Protein AF-A0A7G2N6Y0-F1 (afdb_monomer_lite)

Foldseek 3Di:
DAQFFWWKWKAFPVRHTPDGGFTAHPNNDTDDDPDDFGKMWIATPDGDPPDDGDGDTHIDTDDPPPPPD

Structure (mmCIF, N/CA/C/O backbone):
data_AF-A0A7G2N6Y0-F1
#
_entry.id   AF-A0A7G2N6Y0-F1
#
loop_
_atom_site.group_PDB
_atom_site.id
_atom_site.type_symbol
_atom_site.label_atom_id
_atom_site.label_alt_id
_atom_site.label_comp_id
_atom_site.label_asym_id
_atom_site.label_entity_id
_atom_site.label_seq_id
_atom_site.pdbx_PDB_ins_code
_atom_site.Cartn_x
_atom_site.Cartn_y
_atom_site.Cartn_z
_atom_site.occupancy
_atom_site.B_iso_or_equiv
_atom_site.auth_seq_id
_atom_site.auth_comp_id
_atom_site.auth_asym_id
_atom_site.auth_atom_id
_atom_site.pdbx_PDB_model_num
ATOM 1 N N . LYS A 1 1 ? -1.545 -11.208 18.796 1.00 62.38 1 LYS A N 1
ATOM 2 C CA . LYS A 1 1 ? -2.790 -10.686 18.181 1.00 62.38 1 LYS A CA 1
ATOM 3 C C . LYS A 1 1 ? -2.437 -10.314 16.747 1.00 62.38 1 LYS A C 1
ATOM 5 O O . LYS A 1 1 ? -1.522 -9.519 16.584 1.00 62.38 1 LYS A O 1
ATOM 10 N N . THR A 1 2 ? -3.023 -10.978 15.751 1.00 72.12 2 THR A N 1
ATOM 11 C CA . THR A 1 2 ? -2.760 -10.707 14.327 1.00 72.12 2 THR A CA 1
ATOM 12 C C . THR A 1 2 ? -3.508 -9.443 13.896 1.00 72.12 2 THR A C 1
ATOM 14 O O . THR A 1 2 ? -4.557 -9.124 14.461 1.00 72.12 2 THR A O 1
ATOM 17 N N . LEU A 1 3 ? -2.963 -8.694 12.934 1.00 81.25 3 LEU A N 1
ATOM 18 C CA . LEU A 1 3 ? -3.567 -7.460 12.410 1.00 81.25 3 LEU A CA 1
ATOM 19 C C . LEU A 1 3 ? -4.617 -7.767 11.335 1.00 81.25 3 LEU A C 1
ATOM 21 O O . LEU A 1 3 ? -4.569 -7.215 10.243 1.00 81.25 3 LEU A O 1
ATOM 25 N N . ALA A 1 4 ? -5.540 -8.686 11.613 1.00 89.25 4 ALA A N 1
ATOM 26 C CA . ALA A 1 4 ? -6.600 -9.036 10.675 1.00 89.25 4 ALA A CA 1
ATOM 27 C C . ALA A 1 4 ? -7.622 -7.898 10.530 1.00 89.25 4 ALA A C 1
ATOM 29 O O . ALA A 1 4 ? -8.028 -7.291 11.526 1.00 89.25 4 ALA A O 1
ATOM 30 N N . GLY A 1 5 ? -8.084 -7.650 9.302 1.00 90.94 5 GLY A N 1
ATOM 31 C CA . GLY A 1 5 ? -9.117 -6.651 9.018 1.00 90.94 5 GLY A CA 1
ATOM 32 C C . GLY A 1 5 ? -8.631 -5.199 8.979 1.00 90.94 5 GLY A C 1
ATOM 33 O O . GLY A 1 5 ? -9.467 -4.299 9.068 1.00 90.94 5 GLY A O 1
ATOM 34 N N . ALA A 1 6 ? -7.322 -4.971 8.863 1.00 94.56 6 ALA A N 1
ATOM 35 C CA . ALA A 1 6 ? -6.771 -3.669 8.497 1.00 94.56 6 ALA A CA 1
ATOM 36 C C . ALA A 1 6 ? -7.041 -3.419 7.009 1.00 94.56 6 ALA A C 1
ATOM 38 O O . ALA A 1 6 ? -6.932 -4.349 6.206 1.00 94.56 6 ALA A O 1
ATOM 39 N N . GLU A 1 7 ? -7.395 -2.192 6.642 1.00 96.19 7 GLU A N 1
ATOM 40 C CA . GLU A 1 7 ? -7.614 -1.793 5.251 1.00 96.19 7 GLU A CA 1
ATOM 41 C C . GLU A 1 7 ? -6.479 -0.888 4.781 1.00 96.19 7 GLU A C 1
ATOM 43 O O . GLU A 1 7 ? -6.098 0.047 5.483 1.00 96.19 7 GLU A O 1
ATOM 48 N N . PHE A 1 8 ? -5.970 -1.159 3.583 1.00 96.44 8 PHE A N 1
ATOM 49 C CA . PHE A 1 8 ? -4.872 -0.438 2.962 1.00 96.44 8 PHE A CA 1
ATOM 50 C C . PHE A 1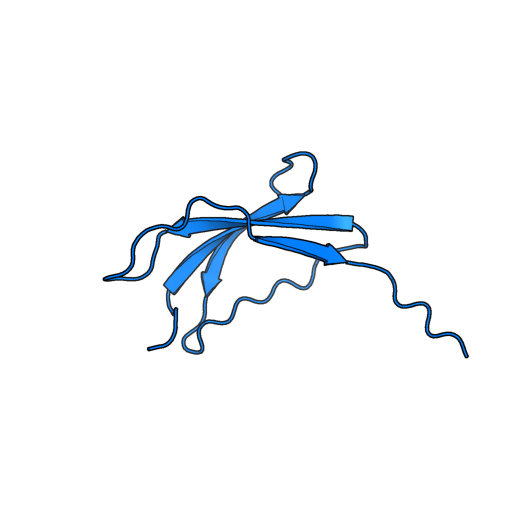 8 ? -5.216 0.002 1.539 1.00 96.44 8 PHE A C 1
ATOM 52 O O . PHE A 1 8 ? -5.959 -0.659 0.802 1.00 96.44 8 PHE A O 1
ATOM 59 N N . SER A 1 9 ? -4.594 1.103 1.128 1.00 97.31 9 SER A N 1
ATOM 60 C CA . SER A 1 9 ? -4.504 1.536 -0.264 1.00 97.31 9 SER A CA 1
ATOM 61 C C . SER A 1 9 ? -3.052 1.514 -0.729 1.00 97.31 9 SER A C 1
ATOM 63 O O . SER A 1 9 ? -2.148 1.895 0.008 1.00 97.31 9 SER A O 1
ATOM 65 N N . LEU A 1 10 ? -2.838 1.043 -1.951 1.00 97.94 10 LEU A N 1
ATOM 66 C CA . LEU A 1 10 ? -1.547 0.913 -2.606 1.00 97.94 10 LEU A CA 1
ATOM 67 C C . LEU A 1 10 ? -1.369 2.024 -3.634 1.00 97.94 10 LEU A C 1
ATOM 69 O O . LEU A 1 10 ? -2.223 2.207 -4.509 1.00 97.94 10 LEU A O 1
ATOM 73 N N . PHE A 1 11 ? -0.228 2.695 -3.565 1.00 98.12 11 PHE A N 1
ATOM 74 C CA . PHE A 1 11 ? 0.148 3.788 -4.447 1.00 98.12 11 PHE A CA 1
ATOM 75 C C . PHE A 1 11 ? 1.509 3.526 -5.094 1.00 98.12 11 PHE A C 1
ATOM 77 O O . PHE A 1 11 ? 2.359 2.834 -4.529 1.00 98.12 11 PHE A O 1
ATOM 84 N N . ALA A 1 12 ? 1.721 4.093 -6.279 1.00 97.69 12 ALA A N 1
ATOM 85 C CA . ALA A 1 12 ? 3.056 4.297 -6.832 1.00 97.69 12 ALA A CA 1
ATOM 86 C C . ALA A 1 12 ? 3.733 5.484 -6.134 1.00 97.69 12 ALA A C 1
ATOM 88 O O . ALA A 1 12 ? 3.056 6.358 -5.595 1.00 97.69 12 ALA A O 1
ATOM 89 N N . LYS A 1 13 ? 5.068 5.554 -6.182 1.00 97.12 13 LYS A N 1
ATOM 90 C CA . LYS A 1 13 ? 5.861 6.641 -5.574 1.00 97.12 13 LYS A CA 1
ATOM 91 C C . LYS A 1 13 ? 5.445 8.054 -5.992 1.00 97.12 13 LYS A C 1
ATOM 93 O O . LYS A 1 13 ? 5.635 8.988 -5.223 1.00 97.12 13 LYS A O 1
ATOM 98 N N . ASP A 1 14 ? 4.894 8.218 -7.191 1.00 96.75 14 ASP A N 1
ATOM 99 C CA . ASP A 1 14 ? 4.405 9.510 -7.689 1.00 96.75 14 ASP A CA 1
ATOM 100 C C . ASP A 1 14 ? 3.041 9.929 -7.102 1.00 96.75 14 ASP A C 1
ATOM 102 O O . ASP A 1 14 ? 2.528 10.997 -7.433 1.00 96.75 14 ASP A O 1
ATOM 106 N N . GLY A 1 15 ? 2.455 9.110 -6.224 1.00 96.88 15 GLY A N 1
ATOM 107 C CA . GLY A 1 15 ? 1.143 9.336 -5.625 1.00 96.88 15 GLY A CA 1
ATOM 108 C C . GLY A 1 15 ? -0.020 8.744 -6.420 1.00 96.88 15 GLY A C 1
ATOM 109 O O . GLY A 1 15 ? -1.173 8.896 -6.015 1.00 96.88 15 GLY A O 1
ATOM 110 N N . THR A 1 16 ? 0.237 8.046 -7.530 1.00 97.88 16 THR A N 1
ATOM 111 C CA . THR A 1 16 ? -0.815 7.390 -8.313 1.00 97.88 16 THR A CA 1
ATOM 112 C C . THR A 1 16 ? -1.433 6.244 -7.521 1.00 97.88 16 THR A C 1
ATOM 114 O O . THR A 1 16 ? -0.747 5.294 -7.143 1.00 97.88 16 THR A O 1
ATOM 117 N N . LEU A 1 17 ? -2.751 6.289 -7.309 1.00 97.56 17 LEU A N 1
ATOM 118 C CA . LEU A 1 17 ? -3.494 5.189 -6.694 1.00 97.56 17 LEU A CA 1
ATOM 119 C C . LEU A 1 17 ? -3.524 3.975 -7.633 1.00 97.56 17 LEU A C 1
ATOM 121 O O . LEU A 1 17 ? -4.103 4.028 -8.716 1.00 97.56 17 LEU A O 1
ATOM 125 N N . ILE A 1 18 ? -2.957 2.858 -7.181 1.00 97.44 18 ILE A N 1
ATOM 126 C CA . ILE A 1 18 ? -2.949 1.584 -7.913 1.00 97.44 18 ILE A CA 1
ATOM 127 C C . ILE A 1 18 ? -4.154 0.742 -7.509 1.00 97.44 18 ILE A C 1
ATOM 129 O O . ILE A 1 18 ? -4.843 0.169 -8.356 1.00 97.44 18 ILE A O 1
ATOM 133 N N . LYS A 1 19 ? -4.408 0.634 -6.200 1.00 97.75 19 LYS A N 1
ATOM 134 C CA . LYS A 1 19 ? -5.494 -0.193 -5.672 1.00 97.75 19 LYS A CA 1
ATOM 135 C C . LYS A 1 19 ? -5.919 0.257 -4.278 1.00 97.75 19 LYS A C 1
ATOM 137 O O . LYS A 1 19 ? -5.098 0.304 -3.376 1.00 97.75 19 LYS A O 1
ATOM 142 N N . ALA A 1 20 ? -7.212 0.507 -4.095 1.00 97.06 20 ALA A N 1
ATOM 143 C CA . ALA A 1 20 ? -7.814 0.769 -2.787 1.00 97.06 20 ALA A CA 1
ATOM 144 C C . ALA A 1 20 ? -8.528 -0.471 -2.221 1.00 97.06 20 ALA A C 1
ATOM 146 O O . ALA A 1 20 ? -8.854 -1.404 -2.969 1.00 97.06 20 ALA A O 1
ATOM 147 N N . GLY A 1 21 ? -8.811 -0.440 -0.915 1.00 95.88 21 GLY A N 1
ATOM 148 C CA . GLY A 1 21 ? -9.667 -1.413 -0.231 1.00 95.88 21 GLY A CA 1
ATOM 149 C C . GLY A 1 21 ? -9.047 -2.802 -0.089 1.00 95.88 21 GLY A C 1
ATOM 150 O O . GLY A 1 21 ? -9.755 -3.806 -0.157 1.00 95.88 21 GLY A O 1
ATOM 151 N N . LEU A 1 22 ? -7.722 -2.884 0.033 1.00 96.19 22 LEU A N 1
ATOM 152 C CA . LEU A 1 22 ? -7.029 -4.144 0.277 1.00 96.19 22 LEU A CA 1
ATOM 153 C C . LEU A 1 22 ? -7.086 -4.460 1.769 1.00 96.19 22 LEU A C 1
ATOM 155 O O . LEU A 1 22 ? -6.691 -3.636 2.583 1.00 96.19 22 LEU A O 1
ATOM 159 N N . VAL A 1 23 ? -7.572 -5.646 2.129 1.00 95.69 23 VAL A N 1
ATOM 160 C CA . VAL A 1 23 ? -7.804 -6.015 3.530 1.00 95.69 23 VAL A CA 1
ATOM 161 C C . VAL A 1 23 ? -6.875 -7.150 3.938 1.00 95.69 23 VAL A C 1
ATOM 163 O O . VAL A 1 23 ? -6.733 -8.126 3.199 1.00 95.69 23 VAL A O 1
ATOM 166 N N . THR A 1 24 ? -6.256 -7.041 5.112 1.00 94.81 24 THR A N 1
ATOM 167 C CA . THR A 1 24 ? -5.444 -8.124 5.680 1.00 94.81 24 THR A CA 1
ATOM 168 C C . THR A 1 24 ? -6.304 -9.323 6.087 1.00 94.81 24 THR A C 1
ATOM 170 O O . THR A 1 24 ? -7.374 -9.185 6.691 1.00 94.81 24 THR A O 1
ATOM 173 N N . GLY A 1 25 ? -5.813 -10.523 5.778 1.00 92.94 25 GLY A N 1
ATOM 174 C CA . GLY A 1 25 ? -6.414 -11.799 6.149 1.00 92.94 25 GLY A CA 1
ATOM 175 C C . GLY A 1 25 ? -6.345 -12.091 7.650 1.00 92.94 25 GLY A C 1
ATO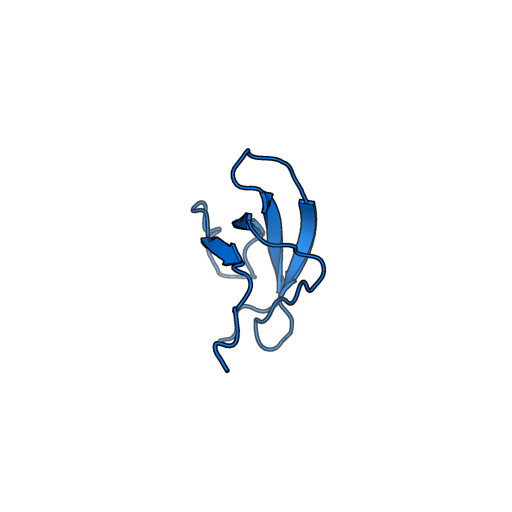M 176 O O . GLY A 1 25 ? -5.832 -11.309 8.447 1.00 92.94 25 GLY A O 1
ATOM 177 N N . GLN A 1 26 ? -6.862 -13.254 8.053 1.00 91.56 26 GLN A N 1
ATOM 178 C CA . GLN A 1 26 ? -6.881 -13.698 9.460 1.00 91.56 26 GLN A CA 1
ATOM 179 C C . GLN A 1 26 ? -5.476 -13.849 10.072 1.00 91.56 26 GLN A C 1
ATOM 181 O O . GLN A 1 26 ? -5.277 -13.649 11.273 1.00 91.56 26 GLN A O 1
ATOM 186 N N . ASP A 1 27 ? -4.495 -14.167 9.234 1.00 90.94 27 ASP A N 1
ATOM 187 C CA . ASP A 1 27 ? -3.071 -14.234 9.561 1.00 90.94 27 ASP A CA 1
ATOM 188 C C . ASP A 1 27 ? -2.400 -12.848 9.624 1.00 90.94 27 ASP A C 1
ATOM 190 O O . ASP A 1 27 ? -1.250 -12.735 10.040 1.00 90.94 27 ASP A O 1
ATOM 194 N N . GLY A 1 28 ? -3.128 -11.783 9.273 1.00 90.62 28 GLY A N 1
ATOM 195 C CA . GLY A 1 28 ? -2.623 -10.418 9.190 1.00 90.62 28 GLY A CA 1
ATOM 196 C C . GLY A 1 28 ? -1.874 -10.116 7.892 1.00 90.62 28 GLY A C 1
ATOM 197 O O . GLY A 1 28 ? -1.227 -9.075 7.823 1.00 90.62 28 GLY A O 1
ATOM 198 N N . THR A 1 29 ? -1.940 -10.986 6.877 1.00 92.00 29 THR A N 1
ATOM 199 C CA . THR A 1 29 ? -1.224 -10.784 5.611 1.00 92.00 29 THR A CA 1
ATOM 200 C C . THR A 1 29 ? -2.120 -10.197 4.526 1.00 92.00 29 THR A C 1
ATOM 202 O O . THR A 1 29 ? -3.331 -10.410 4.489 1.00 92.00 29 THR A O 1
ATOM 205 N N . LEU A 1 30 ? -1.515 -9.429 3.626 1.00 92.12 30 LEU A N 1
ATOM 206 C CA . LEU A 1 30 ? -2.141 -8.866 2.435 1.00 92.12 30 LEU A CA 1
ATOM 207 C C . LEU A 1 30 ? -1.222 -9.189 1.259 1.00 92.12 30 LEU A C 1
ATOM 209 O O . LEU A 1 30 ? -0.016 -8.962 1.332 1.00 92.12 30 LEU A O 1
ATOM 213 N N . ARG A 1 31 ? -1.789 -9.728 0.176 1.00 91.94 31 ARG A N 1
ATOM 214 C CA . ARG A 1 31 ? -1.043 -10.095 -1.032 1.00 91.94 31 ARG A CA 1
ATOM 215 C C . ARG A 1 31 ? -1.568 -9.336 -2.248 1.00 91.94 31 ARG A C 1
ATOM 217 O O . ARG A 1 31 ? -2.775 -9.281 -2.473 1.00 91.94 31 ARG A O 1
ATOM 224 N N . TYR A 1 32 ? -0.655 -8.776 -3.041 1.00 93.06 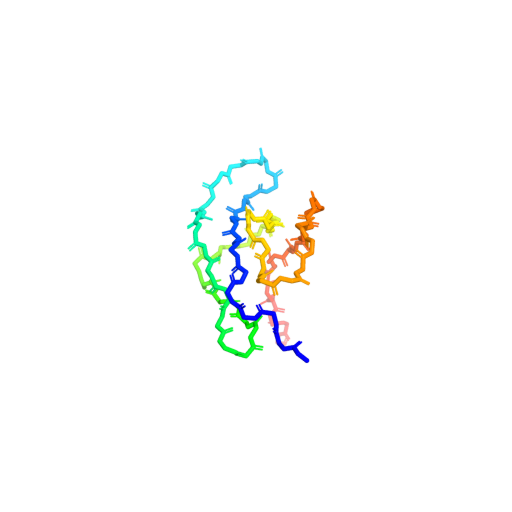32 TYR A N 1
ATOM 225 C CA . TYR A 1 32 ? -0.965 -8.108 -4.303 1.00 93.06 32 TYR A CA 1
ATOM 226 C C . TYR A 1 32 ? 0.136 -8.394 -5.335 1.00 93.06 32 TYR A C 1
ATOM 228 O O . TYR A 1 32 ? 1.257 -7.920 -5.198 1.00 93.06 32 TYR A O 1
ATOM 236 N N . ASP A 1 33 ? -0.190 -9.176 -6.367 1.00 90.94 33 ASP A N 1
ATOM 237 C CA . ASP A 1 33 ? 0.797 -9.748 -7.303 1.00 90.94 33 ASP A CA 1
ATOM 238 C C . ASP A 1 33 ? 0.915 -8.996 -8.641 1.00 90.94 33 ASP A C 1
ATOM 240 O O . ASP A 1 33 ? 1.644 -9.414 -9.535 1.00 90.94 33 ASP A O 1
A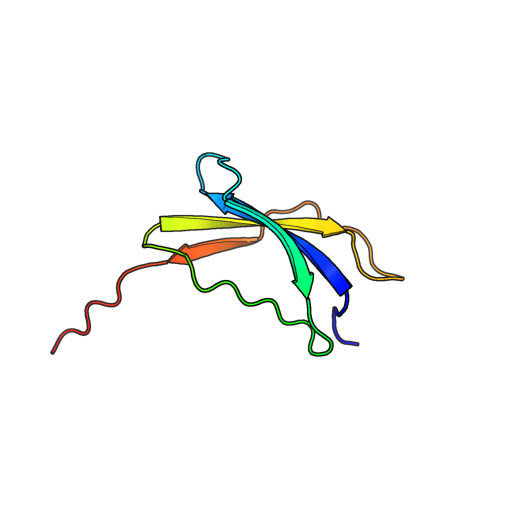TOM 244 N N . LYS A 1 34 ? 0.169 -7.902 -8.826 1.00 90.69 34 LYS A N 1
ATOM 245 C CA . LYS A 1 34 ? 0.060 -7.198 -10.119 1.00 90.69 34 LYS A CA 1
ATOM 246 C C . LYS A 1 34 ? 1.002 -5.998 -10.224 1.00 90.69 34 LYS A C 1
ATOM 248 O O . LYS A 1 34 ? 0.621 -4.973 -10.787 1.00 90.69 34 LYS A O 1
ATOM 253 N N . LEU A 1 35 ? 2.190 -6.098 -9.632 1.00 92.44 35 LEU A N 1
ATOM 254 C CA . LEU A 1 35 ? 3.189 -5.031 -9.649 1.00 92.44 35 LEU A CA 1
ATOM 255 C C . LEU A 1 35 ? 4.322 -5.359 -10.607 1.00 92.44 35 LEU A C 1
ATOM 257 O O . LEU A 1 35 ? 4.818 -6.481 -10.653 1.00 92.44 35 LEU A O 1
ATOM 261 N N . THR A 1 36 ? 4.726 -4.344 -11.359 1.00 93.06 36 THR A N 1
ATOM 262 C CA . THR A 1 36 ? 5.970 -4.339 -12.124 1.00 93.06 36 THR A CA 1
ATOM 263 C C . THR A 1 36 ? 7.102 -3.790 -11.257 1.00 93.06 36 THR A C 1
ATOM 265 O O . THR A 1 36 ? 6.895 -3.439 -10.097 1.00 93.06 36 THR A O 1
ATOM 268 N N . ASN A 1 37 ? 8.307 -3.681 -11.820 1.00 94.94 37 ASN A N 1
ATOM 269 C CA . ASN A 1 37 ? 9.385 -2.956 -11.155 1.00 94.94 37 ASN A CA 1
ATOM 270 C C . ASN A 1 37 ? 8.990 -1.509 -10.886 1.00 94.94 37 ASN A C 1
ATOM 272 O O . ASN A 1 37 ? 8.410 -0.850 -11.752 1.00 94.94 37 ASN A O 1
ATOM 276 N N . GLY A 1 38 ? 9.365 -1.015 -9.716 1.00 95.81 38 GLY A N 1
ATOM 277 C CA . GLY A 1 38 ? 9.052 0.337 -9.294 1.00 95.81 38 GLY A CA 1
ATOM 278 C C . GLY A 1 38 ? 9.092 0.500 -7.784 1.00 95.81 38 GLY A C 1
ATOM 279 O O . GLY A 1 38 ? 9.277 -0.459 -7.033 1.00 95.81 38 GLY A O 1
ATOM 280 N N . ASP A 1 39 ? 8.901 1.744 -7.370 1.00 97.62 39 ASP A N 1
ATOM 281 C CA . ASP A 1 39 ? 8.754 2.143 -5.977 1.00 97.62 39 ASP A CA 1
ATOM 282 C C . ASP A 1 39 ? 7.268 2.355 -5.665 1.00 97.62 39 ASP A C 1
ATOM 284 O O . ASP A 1 39 ? 6.541 3.009 -6.425 1.00 97.62 39 ASP A O 1
ATOM 288 N N . TYR A 1 40 ? 6.831 1.828 -4.528 1.00 97.81 40 TYR A N 1
ATOM 289 C CA . TYR A 1 40 ? 5.438 1.788 -4.109 1.00 97.81 40 TYR A CA 1
ATOM 290 C C . TYR A 1 40 ? 5.321 2.046 -2.614 1.00 97.81 40 TYR A C 1
ATOM 292 O O . TYR A 1 40 ? 6.294 1.929 -1.868 1.00 97.81 40 TYR A O 1
ATOM 300 N N . TYR A 1 41 ? 4.111 2.350 -2.163 1.00 97.69 41 TYR A N 1
ATOM 301 C CA . TYR A 1 41 ? 3.820 2.397 -0.740 1.00 97.69 41 TYR A CA 1
ATOM 302 C C . TYR A 1 41 ? 2.379 2.007 -0.428 1.00 97.69 41 TYR A C 1
ATOM 304 O O . TYR A 1 41 ? 1.459 2.248 -1.215 1.00 97.69 41 TYR A O 1
ATOM 312 N N . PHE A 1 42 ? 2.189 1.402 0.743 1.00 96.94 42 PHE A N 1
ATOM 313 C CA . PHE A 1 42 ? 0.869 1.208 1.333 1.00 96.94 42 PHE A CA 1
ATOM 314 C C . PHE A 1 42 ? 0.546 2.335 2.313 1.00 96.94 42 PHE A C 1
ATOM 316 O O . PHE A 1 42 ? 1.414 2.790 3.056 1.00 96.94 42 PHE A O 1
ATOM 323 N N . VAL A 1 43 ? -0.722 2.737 2.332 1.00 96.38 43 VAL A N 1
ATOM 324 C CA . VAL A 1 43 ? -1.315 3.639 3.325 1.00 96.38 43 VAL A CA 1
ATOM 325 C C . VAL A 1 43 ? -2.422 2.882 4.033 1.00 96.38 43 VAL A C 1
ATOM 327 O O . VAL A 1 43 ? -3.327 2.379 3.361 1.00 96.38 43 VAL A O 1
ATOM 330 N N . GLU A 1 44 ? -2.370 2.793 5.361 1.00 95.88 44 GLU A N 1
ATOM 331 C CA . GLU A 1 44 ? -3.489 2.261 6.138 1.00 95.88 44 GLU A CA 1
ATOM 332 C C . GLU A 1 44 ? -4.653 3.258 6.066 1.00 95.88 44 GLU A C 1
ATOM 334 O O . GLU A 1 44 ? -4.526 4.433 6.404 1.00 95.88 44 GLU A O 1
ATOM 339 N N . THR A 1 45 ? -5.805 2.809 5.581 1.00 95.75 45 THR A N 1
ATOM 340 C CA . THR A 1 45 ? -7.029 3.618 5.506 1.00 95.75 45 THR A CA 1
ATOM 341 C C . THR A 1 45 ? -7.996 3.290 6.634 1.00 95.75 45 THR A C 1
ATOM 343 O O . THR A 1 45 ? -8.880 4.091 6.944 1.00 95.75 45 THR A O 1
ATOM 346 N N . LYS A 1 46 ? -7.834 2.125 7.273 1.00 94.44 46 LYS A N 1
ATOM 347 C CA . LYS A 1 46 ? -8.647 1.703 8.411 1.00 94.44 46 LYS A CA 1
ATOM 348 C C . LYS A 1 46 ? -7.889 0.738 9.314 1.00 94.44 46 LYS A C 1
ATOM 350 O O . LYS A 1 46 ? -7.568 -0.375 8.902 1.00 94.44 46 LYS A O 1
ATOM 355 N N . ALA A 1 47 ? -7.736 1.128 10.575 1.00 92.94 47 ALA A N 1
ATOM 356 C CA . ALA A 1 47 ? -7.177 0.259 11.598 1.00 92.94 47 ALA A CA 1
ATOM 357 C C . ALA A 1 47 ? -8.138 -0.876 11.995 1.00 92.94 47 ALA A C 1
ATOM 359 O O . ALA A 1 47 ? -9.362 -0.678 12.057 1.00 92.94 47 ALA A O 1
ATOM 360 N N . PRO A 1 48 ? -7.606 -2.049 12.378 1.00 91.25 48 PRO A N 1
ATOM 361 C CA . PRO A 1 48 ? -8.378 -3.085 13.043 1.00 91.25 48 PRO A CA 1
ATOM 362 C C . PRO A 1 48 ? -8.985 -2.603 14.366 1.00 91.25 48 PRO A C 1
ATOM 364 O O . PRO A 1 48 ? -8.503 -1.680 15.027 1.00 91.25 48 PRO A O 1
ATOM 367 N N . LYS A 1 49 ? -10.022 -3.304 14.837 1.00 88.00 49 LYS A N 1
ATOM 368 C CA . LYS A 1 49 ? -10.681 -2.974 16.108 1.00 88.00 49 LYS A CA 1
ATOM 369 C C . LYS A 1 49 ? -9.695 -2.993 17.288 1.00 88.00 49 LYS A C 1
ATOM 371 O O . LYS A 1 49 ? -9.081 -4.018 17.606 1.00 88.00 49 LYS A O 1
ATOM 376 N N . GLY A 1 50 ? -9.629 -1.866 17.996 1.00 89.69 50 GLY A N 1
ATOM 377 C CA . GLY A 1 50 ? -8.768 -1.682 19.166 1.00 89.69 50 GLY A CA 1
ATOM 378 C C . GLY A 1 50 ? -7.316 -1.330 18.831 1.00 89.69 50 GLY A C 1
ATOM 379 O O . GLY A 1 50 ? -6.467 -1.474 19.706 1.00 89.69 50 GLY A O 1
ATOM 380 N N . TYR A 1 51 ? -7.041 -0.907 17.596 1.00 88.69 51 TYR A N 1
ATOM 381 C CA . TYR A 1 51 ? -5.770 -0.327 17.168 1.00 88.69 51 TYR A CA 1
ATOM 382 C C . TYR A 1 51 ? -5.968 1.122 16.722 1.00 88.69 51 TYR A C 1
ATOM 384 O O . TYR A 1 51 ? -7.082 1.535 16.395 1.00 88.69 51 TYR A O 1
ATOM 392 N N . GLN A 1 52 ? -4.883 1.890 16.756 1.00 92.06 52 GLN A N 1
ATOM 393 C CA . GLN A 1 52 ? -4.845 3.241 16.206 1.00 92.06 52 GLN A CA 1
ATOM 394 C C . GLN A 1 52 ? -4.487 3.167 14.725 1.00 92.06 52 GLN A C 1
ATOM 396 O O . GLN A 1 52 ? -3.723 2.288 14.338 1.00 92.06 52 GLN A O 1
ATOM 401 N N . LEU A 1 53 ? -5.050 4.081 13.934 1.00 91.56 53 LEU A N 1
ATOM 402 C CA . LEU A 1 53 ? -4.706 4.228 12.524 1.00 91.56 53 LEU A CA 1
ATOM 403 C C . LEU A 1 53 ? -3.269 4.721 12.392 1.00 91.56 53 LEU A C 1
ATOM 405 O O . LEU A 1 53 ? -2.919 5.755 12.964 1.00 91.56 53 LEU A O 1
ATOM 409 N N . GLU A 1 54 ? -2.464 3.981 11.642 1.00 88.81 54 GLU A N 1
ATOM 410 C CA . GLU A 1 54 ? -1.109 4.367 11.285 1.00 88.81 54 GLU A CA 1
ATOM 411 C C . GLU A 1 54 ? -1.166 5.295 10.063 1.00 88.81 54 GLU A C 1
ATOM 413 O O . GLU A 1 54 ? -1.772 4.974 9.044 1.00 88.81 54 GLU A O 1
ATOM 418 N N . THR A 1 55 ? -0.594 6.495 10.181 1.00 87.69 55 THR A N 1
ATOM 419 C CA . THR A 1 55 ? -0.649 7.515 9.118 1.00 87.69 55 THR A CA 1
ATOM 420 C C . THR A 1 55 ? 0.608 7.551 8.255 1.00 87.69 55 THR A C 1
ATOM 422 O O . THR A 1 55 ? 0.674 8.339 7.312 1.00 87.69 55 THR A O 1
ATOM 425 N N . SER A 1 56 ? 1.628 6.763 8.590 1.00 91.56 56 SER A N 1
ATOM 426 C CA . SER A 1 56 ? 2.866 6.689 7.826 1.00 91.56 56 SER A CA 1
ATOM 427 C C . SER A 1 56 ? 2.692 5.807 6.592 1.00 91.56 56 SER A C 1
ATOM 429 O O . SER A 1 56 ? 1.807 4.959 6.489 1.00 91.56 56 SER A O 1
ATOM 431 N N . HIS A 1 57 ? 3.556 6.036 5.609 1.00 93.38 57 HIS A N 1
ATOM 432 C CA . HIS A 1 57 ? 3.627 5.201 4.421 1.00 93.38 57 HIS A CA 1
ATOM 433 C C . HIS A 1 57 ? 4.520 3.988 4.686 1.00 93.38 57 HIS A C 1
ATOM 435 O O . HIS A 1 57 ? 5.634 4.119 5.197 1.00 93.38 57 HIS A O 1
ATOM 441 N N . HIS A 1 58 ? 4.062 2.806 4.281 1.00 94.50 58 HIS A N 1
ATOM 442 C CA . HIS A 1 58 ? 4.900 1.611 4.228 1.00 94.50 58 HIS A CA 1
ATOM 443 C C . HIS A 1 58 ? 5.491 1.476 2.826 1.00 94.50 58 HIS A C 1
ATOM 445 O O . HIS A 1 58 ? 4.873 0.890 1.935 1.00 94.50 58 HIS A O 1
ATOM 451 N N . GLU A 1 59 ? 6.665 2.068 2.626 1.00 96.75 59 GLU A N 1
ATOM 452 C CA . GLU A 1 59 ? 7.360 2.096 1.338 1.00 96.75 59 GLU A CA 1
ATOM 453 C C . GLU A 1 59 ? 8.072 0.773 1.034 1.00 96.75 59 GLU A C 1
ATOM 455 O O . GLU A 1 59 ? 8.625 0.117 1.919 1.00 96.75 59 GLU A O 1
ATOM 460 N N . PHE A 1 60 ? 8.084 0.383 -0.239 1.00 95.62 60 PHE A N 1
ATOM 461 C CA . PHE A 1 60 ? 8.837 -0.766 -0.731 1.00 95.62 60 PHE A CA 1
ATOM 462 C C . PHE A 1 60 ? 9.183 -0.610 -2.215 1.00 95.62 60 PHE A C 1
ATOM 464 O O . PHE A 1 60 ? 8.527 0.117 -2.961 1.00 95.62 60 PHE A O 1
ATOM 471 N N . THR A 1 61 ? 10.201 -1.346 -2.661 1.00 95.81 61 THR A N 1
ATOM 472 C CA . THR A 1 61 ? 10.652 -1.343 -4.057 1.00 95.81 61 THR A CA 1
ATOM 473 C C . THR A 1 61 ? 10.589 -2.755 -4.621 1.00 95.81 61 THR A C 1
ATOM 475 O O . THR A 1 61 ? 11.156 -3.686 -4.048 1.00 95.81 61 THR A O 1
ATOM 478 N N . ILE A 1 62 ? 9.956 -2.907 -5.782 1.00 93.19 62 ILE A N 1
ATOM 479 C CA . ILE A 1 62 ? 10.054 -4.109 -6.608 1.00 93.19 62 ILE A CA 1
ATOM 480 C C . ILE A 1 62 ? 11.189 -3.896 -7.607 1.00 93.19 62 ILE A C 1
ATOM 482 O O . ILE A 1 62 ? 11.152 -2.973 -8.424 1.00 93.19 62 ILE A O 1
ATOM 486 N N . LYS A 1 63 ? 12.210 -4.749 -7.540 1.00 90.56 63 LYS A N 1
ATOM 487 C CA . LYS A 1 63 ? 13.285 -4.818 -8.534 1.00 90.56 63 LYS A CA 1
ATOM 488 C C . LYS A 1 63 ? 13.189 -6.155 -9.251 1.00 90.56 63 LYS A C 1
ATOM 490 O O . LYS A 1 63 ? 12.923 -7.167 -8.602 1.00 90.56 63 LYS A O 1
ATOM 495 N N . SER A 1 64 ? 13.474 -6.176 -10.552 1.00 80.62 64 SER A N 1
ATOM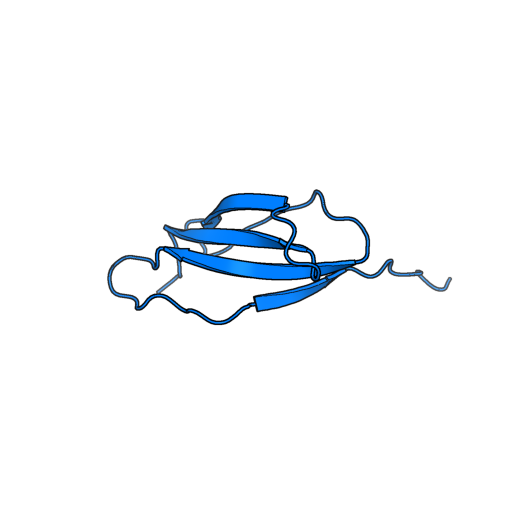 496 C CA . SER A 1 64 ? 13.744 -7.435 -11.235 1.00 80.62 64 SER A CA 1
ATOM 497 C C . SER A 1 64 ? 14.943 -8.046 -10.542 1.00 80.62 64 SER A C 1
ATOM 499 O O . SER A 1 64 ? 16.005 -7.428 -10.476 1.00 80.62 64 SER A O 1
ATOM 501 N N . THR A 1 65 ? 14.778 -9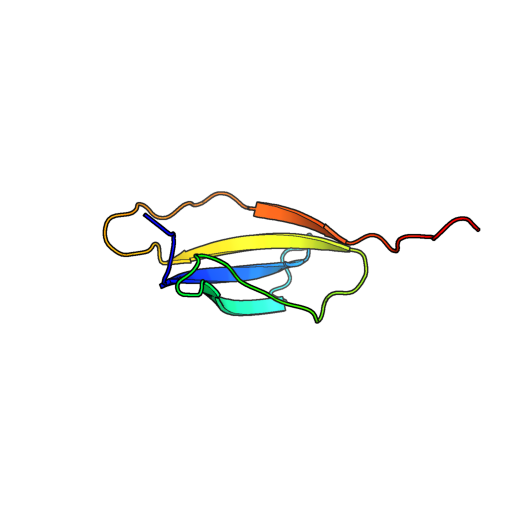.248 -10.011 1.00 65.69 65 THR A N 1
ATOM 502 C CA . THR A 1 65 ? 15.930 -10.084 -9.728 1.00 65.69 65 THR A CA 1
ATOM 503 C C . THR A 1 65 ? 16.502 -10.467 -11.086 1.00 65.69 65 THR A C 1
ATOM 505 O O . THR A 1 65 ? 15.957 -11.341 -11.758 1.00 65.69 65 THR A O 1
ATOM 508 N N . GLU A 1 66 ? 17.567 -9.801 -11.527 1.00 56.69 66 GLU A N 1
ATOM 509 C CA . GLU A 1 66 ? 18.514 -10.493 -12.391 1.00 56.69 66 GLU A CA 1
ATOM 510 C C . GLU A 1 66 ? 19.048 -11.652 -11.551 1.00 56.69 66 GLU A C 1
ATOM 512 O O . GLU A 1 66 ? 19.815 -11.465 -10.605 1.00 56.69 66 GLU A O 1
ATOM 517 N N . THR A 1 67 ? 18.550 -12.856 -11.822 1.00 46.69 67 THR A N 1
ATOM 518 C CA . THR A 1 67 ? 19.281 -14.067 -11.479 1.00 46.69 67 THR A CA 1
ATOM 519 C C . THR A 1 67 ? 20.542 -14.003 -12.331 1.00 46.69 67 THR A C 1
ATOM 521 O O . THR A 1 67 ? 20.489 -14.284 -13.524 1.00 46.69 67 THR A O 1
ATOM 524 N N . ALA A 1 68 ? 21.634 -13.501 -11.754 1.00 42.66 68 ALA A N 1
ATOM 525 C CA . ALA A 1 68 ? 22.953 -13.708 -12.324 1.00 42.66 68 ALA A CA 1
ATOM 526 C C . ALA A 1 68 ? 23.194 -15.223 -12.299 1.00 42.66 68 ALA A C 1
ATOM 528 O O . ALA A 1 68 ? 23.310 -15.803 -11.217 1.00 42.66 68 ALA A O 1
ATOM 529 N N . ASP A 1 69 ? 23.122 -15.831 -13.481 1.00 37.84 69 ASP A N 1
ATOM 530 C CA . ASP A 1 69 ? 23.633 -17.174 -13.770 1.00 37.84 69 ASP A CA 1
ATOM 531 C C . ASP A 1 69 ? 25.170 -17.158 -13.704 1.00 37.84 69 ASP A C 1
ATOM 533 O O . ASP A 1 69 ? 25.767 -16.176 -14.218 1.00 37.84 69 ASP A O 1
#

Secondary structure (DSSP, 8-state):
---TT-EEEEEETTS-EEEEEEE--TTS--------SEEEEEEEEEPPTTSPPP-SEEEEEE-------

Sequence (69 aa):
KTLAGAEFSLFAKDGTLIKAGLVTGQDGTLRYDKLTNGDYYFVETKAPKGYQLETSHHEFTIKSTETAD

pLDDT: mean 89.75, std 12.81, range [37.84, 98.12]

Radius of gyration: 13.66 Å; chains: 1; bounding box: 34×27×33 Å